Protein AF-T1G516-F1 (afdb_monomer_lite)

Structure (mmCIF, N/CA/C/O backbone):
data_AF-T1G516-F1
#
_entry.id   AF-T1G516-F1
#
loop_
_atom_site.group_PDB
_atom_site.id
_atom_site.type_symbol
_atom_site.label_atom_id
_atom_site.label_alt_id
_atom_site.label_comp_id
_atom_site.label_asym_id
_atom_site.label_entity_id
_atom_site.label_seq_id
_atom_site.pdbx_PDB_ins_code
_atom_site.Cartn_x
_atom_site.Cartn_y
_atom_site.Cartn_z
_atom_site.occupancy
_atom_site.B_iso_or_equiv
_atom_site.auth_seq_id
_atom_site.auth_comp_id
_atom_site.auth_asym_id
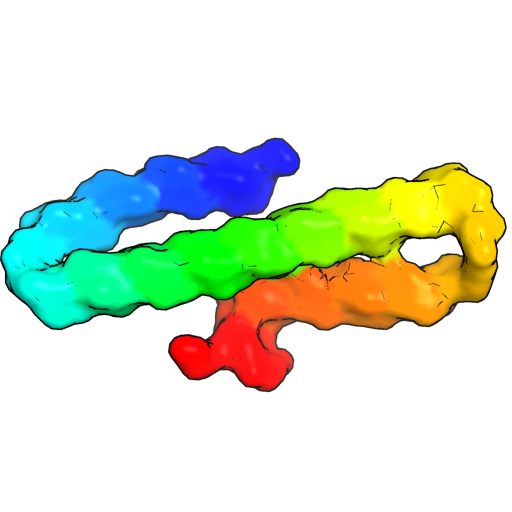_atom_site.auth_atom_id
_atom_site.pdbx_PDB_model_num
ATOM 1 N N . ILE A 1 1 ? 1.518 11.315 -2.873 1.00 76.19 1 ILE A N 1
ATOM 2 C CA . ILE A 1 1 ? 0.837 12.538 -2.378 1.00 76.19 1 ILE A CA 1
ATOM 3 C C . ILE A 1 1 ? -0.673 12.351 -2.193 1.00 76.19 1 ILE A C 1
ATOM 5 O O . ILE A 1 1 ? -1.089 12.215 -1.052 1.00 76.19 1 ILE A O 1
ATOM 9 N N . GLY A 1 2 ? -1.511 12.282 -3.241 1.00 83.69 2 GLY A N 1
ATOM 10 C CA . GLY A 1 2 ? -2.982 12.241 -3.062 1.00 83.69 2 GLY A CA 1
ATOM 11 C C . GLY A 1 2 ? -3.495 11.098 -2.169 1.00 83.69 2 GLY A C 1
ATOM 12 O O . GLY A 1 2 ? -4.322 11.314 -1.288 1.00 83.69 2 GLY A O 1
ATOM 13 N N . LEU A 1 3 ? -2.926 9.899 -2.325 1.00 78.12 3 LEU A N 1
ATOM 14 C CA . LEU A 1 3 ? -3.273 8.729 -1.510 1.00 78.12 3 LEU A CA 1
ATOM 15 C C . LEU A 1 3 ? -2.872 8.857 -0.025 1.00 78.12 3 LEU A C 1
ATOM 17 O O . LEU A 1 3 ? -3.512 8.251 0.823 1.00 78.12 3 LEU A O 1
ATOM 21 N N . GLU A 1 4 ? -1.832 9.625 0.310 1.00 79.56 4 GLU A N 1
ATOM 22 C CA . GLU A 1 4 ? -1.395 9.833 1.706 1.00 79.56 4 GLU A CA 1
ATOM 23 C C . GLU A 1 4 ? -2.236 10.896 2.406 1.00 79.56 4 GLU A C 1
ATOM 25 O O . GLU A 1 4 ? -2.629 10.724 3.557 1.00 79.56 4 GLU A O 1
ATOM 30 N N . ILE A 1 5 ? -2.593 11.956 1.678 1.00 82.38 5 ILE A N 1
ATOM 31 C CA . ILE A 1 5 ? -3.524 12.980 2.160 1.00 82.38 5 ILE A CA 1
ATOM 32 C C . ILE A 1 5 ? -4.875 12.343 2.500 1.00 82.38 5 ILE A C 1
ATOM 34 O O . ILE A 1 5 ? -5.500 12.717 3.492 1.00 82.38 5 ILE A O 1
ATOM 38 N N . ASN A 1 6 ? -5.307 11.351 1.713 1.00 84.75 6 ASN A N 1
ATOM 39 C CA . ASN A 1 6 ? -6.557 10.644 1.964 1.00 84.75 6 ASN A CA 1
ATOM 40 C C . ASN A 1 6 ? -6.534 9.905 3.314 1.00 84.75 6 ASN A C 1
ATOM 42 O O . ASN A 1 6 ? -7.487 10.011 4.078 1.00 84.75 6 ASN A O 1
ATOM 46 N N . ILE A 1 7 ? -5.417 9.251 3.657 1.00 82.81 7 ILE A N 1
ATOM 47 C CA . ILE A 1 7 ? -5.237 8.581 4.956 1.00 82.81 7 ILE A CA 1
ATOM 48 C C . ILE A 1 7 ? -5.248 9.607 6.093 1.00 82.81 7 ILE A C 1
ATOM 50 O O . ILE A 1 7 ? -6.028 9.465 7.032 1.00 82.81 7 ILE A O 1
ATOM 54 N N . LEU A 1 8 ? -4.449 10.675 5.987 1.00 82.31 8 LEU A N 1
ATOM 55 C CA . LEU A 1 8 ? -4.356 11.711 7.024 1.00 82.31 8 LEU A CA 1
ATOM 56 C C . LEU A 1 8 ? -5.707 12.378 7.306 1.00 82.31 8 LEU A C 1
ATOM 58 O O . LEU A 1 8 ? -6.032 12.659 8.459 1.00 82.31 8 LEU A O 1
ATOM 62 N N . ARG A 1 9 ? -6.524 12.586 6.266 1.00 81.56 9 ARG A N 1
ATOM 63 C CA . ARG A 1 9 ? -7.871 13.148 6.411 1.00 81.56 9 ARG A CA 1
ATOM 64 C C . ARG A 1 9 ? -8.861 12.160 7.029 1.00 81.56 9 ARG A C 1
ATOM 66 O O . ARG A 1 9 ? -9.834 12.600 7.630 1.00 81.56 9 ARG A O 1
ATOM 73 N N . PHE A 1 10 ? -8.634 10.856 6.891 1.00 81.62 10 PHE A N 1
ATOM 74 C CA . PHE A 1 10 ? -9.531 9.812 7.392 1.00 81.62 10 PHE A CA 1
ATOM 75 C C . PHE A 1 10 ? -9.301 9.481 8.878 1.00 81.62 10 PHE A C 1
ATOM 77 O O . PHE A 1 10 ? -10.254 9.156 9.585 1.00 81.62 10 PHE A O 1
ATOM 84 N N . ILE A 1 11 ? -8.072 9.653 9.384 1.00 82.75 11 ILE A N 1
ATOM 85 C CA . ILE A 1 11 ? -7.708 9.460 10.804 1.00 82.75 11 ILE A CA 1
ATOM 86 C C . ILE A 1 11 ? -8.680 10.146 11.786 1.00 82.75 11 ILE A C 1
ATOM 88 O O . ILE A 1 11 ? -9.223 9.451 12.646 1.00 82.75 11 ILE A O 1
ATOM 92 N N . PRO A 1 12 ? -8.961 11.464 11.687 1.00 77.56 12 PRO A N 1
ATOM 93 C CA . PRO A 1 12 ? -9.835 12.144 12.648 1.00 77.56 12 PRO A CA 1
ATOM 94 C C . PRO A 1 12 ? -11.296 11.666 12.604 1.00 77.56 12 PRO A C 1
ATOM 96 O O . PRO A 1 12 ? -12.017 11.796 13.592 1.00 77.56 12 PRO A O 1
ATOM 99 N N . PHE A 1 13 ? -11.756 11.105 11.480 1.00 76.31 13 PHE A N 1
ATOM 100 C CA . PHE A 1 13 ? -13.098 10.520 11.397 1.00 76.31 13 PHE A CA 1
ATOM 101 C C . PHE A 1 13 ? -13.181 9.189 12.139 1.00 76.31 13 PHE A C 1
ATOM 103 O O . PHE A 1 13 ? -14.186 8.917 12.797 1.00 76.31 13 PHE A O 1
ATOM 110 N N . LEU A 1 14 ? -12.123 8.385 12.070 1.00 71.25 14 LEU A N 1
ATOM 111 C CA . LEU A 1 14 ? -12.068 7.096 12.744 1.00 71.25 14 LEU A CA 1
ATOM 112 C C . LEU A 1 14 ? -11.957 7.251 14.272 1.00 71.25 14 LEU A C 1
ATOM 114 O O . LEU A 1 14 ? -12.601 6.515 15.020 1.00 71.25 14 LEU A O 1
ATOM 118 N N . THR A 1 15 ? -11.217 8.255 14.756 1.00 72.00 15 THR A N 1
ATOM 119 C CA . THR A 1 15 ? -11.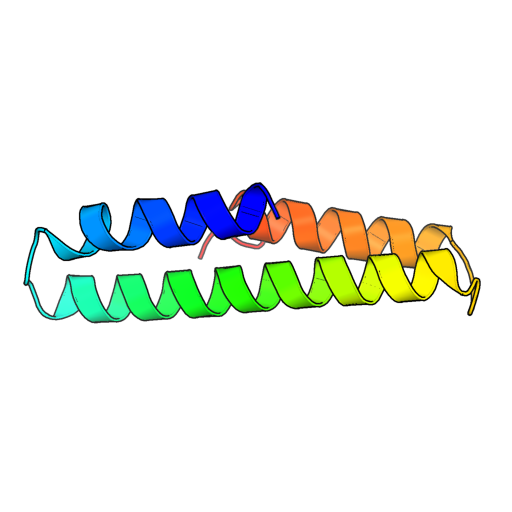001 8.497 16.197 1.00 72.00 15 THR A CA 1
ATOM 120 C C . THR A 1 15 ? -12.194 9.131 16.919 1.00 72.00 15 THR A C 1
ATOM 122 O O . THR A 1 15 ? -12.173 9.272 18.142 1.00 72.00 15 THR A O 1
ATOM 125 N N . LYS A 1 16 ? -13.281 9.462 16.206 1.00 70.69 16 LYS A N 1
ATOM 126 C CA . LYS A 1 16 ? -14.494 10.073 16.781 1.00 70.69 16 LYS A CA 1
ATOM 127 C C . LYS A 1 16 ? -15.215 9.171 17.796 1.00 70.69 16 LYS A C 1
ATOM 129 O O . LYS A 1 16 ? -16.019 9.654 18.589 1.00 70.69 16 LYS A O 1
ATOM 134 N N . SER A 1 17 ? -14.942 7.865 17.785 1.00 66.12 17 SER A N 1
ATOM 135 C CA . SER A 1 17 ? -15.511 6.892 18.723 1.00 66.12 17 SER A CA 1
ATOM 136 C C . SER A 1 17 ? -14.406 6.254 19.574 1.00 66.12 17 SER A C 1
ATOM 138 O O . SER A 1 17 ? -13.708 5.350 19.133 1.00 66.12 17 SER A O 1
ATOM 140 N N . ILE A 1 18 ? -14.260 6.721 20.818 1.00 64.19 18 ILE A N 1
ATOM 141 C CA . ILE A 1 18 ? -13.113 6.450 21.718 1.00 64.19 18 ILE A CA 1
ATOM 142 C C . ILE A 1 18 ? -13.176 5.043 22.358 1.00 64.19 18 ILE A C 1
ATOM 144 O O . ILE A 1 18 ? -12.584 4.772 23.398 1.00 64.19 18 ILE A O 1
ATOM 148 N N . LYS A 1 19 ? -13.905 4.093 21.763 1.00 74.38 19 LYS A N 1
ATOM 149 C CA . LYS A 1 19 ? -13.872 2.708 22.253 1.00 74.38 19 LYS A CA 1
ATOM 150 C C . LYS A 1 19 ? -12.465 2.156 22.018 1.00 74.38 19 LYS A C 1
ATOM 152 O O . LYS A 1 19 ? -11.945 2.270 20.917 1.00 74.38 19 LYS A O 1
ATOM 157 N N . GLN A 1 20 ? -11.867 1.534 23.029 1.00 63.00 20 GLN A N 1
ATOM 158 C CA . GLN A 1 20 ? -10.478 1.050 22.998 1.00 63.00 20 GLN A CA 1
ATOM 159 C C . GLN A 1 20 ? -10.203 0.116 21.800 1.00 63.00 20 GLN A C 1
ATOM 161 O O . GLN A 1 20 ? -9.222 0.296 21.089 1.00 63.00 20 GLN A O 1
ATOM 166 N N . LYS A 1 21 ? -11.167 -0.759 21.474 1.00 67.38 21 LYS A N 1
ATOM 167 C CA . LYS A 1 21 ? -11.165 -1.614 20.272 1.00 67.38 21 LYS A CA 1
ATOM 168 C C . LYS A 1 21 ? -11.090 -0.835 18.946 1.00 67.38 21 LYS A C 1
ATOM 170 O O . LYS A 1 21 ? -10.543 -1.328 17.968 1.00 67.38 21 LYS A O 1
ATOM 175 N N . ASN A 1 22 ? -11.634 0.380 18.897 1.00 71.12 22 ASN A N 1
ATOM 176 C CA . ASN A 1 22 ? -11.583 1.215 17.698 1.00 71.12 22 ASN A CA 1
ATOM 177 C C . ASN A 1 22 ? -10.192 1.826 17.510 1.00 71.12 22 ASN A C 1
ATOM 179 O O . ASN A 1 22 ? -9.793 2.048 16.377 1.00 71.12 22 ASN A O 1
ATOM 183 N N . ILE A 1 23 ? -9.439 2.063 18.588 1.00 76.81 23 ILE A N 1
ATOM 184 C CA . ILE A 1 23 ? -8.075 2.606 18.509 1.00 76.81 23 ILE A CA 1
ATOM 185 C C . ILE A 1 23 ? -7.112 1.552 17.948 1.00 76.81 23 ILE A C 1
ATOM 187 O O . ILE A 1 23 ? -6.308 1.876 17.078 1.00 76.81 23 ILE A O 1
ATOM 191 N N . GLU A 1 24 ? -7.232 0.292 18.378 1.00 82.00 24 GLU A N 1
ATOM 192 C CA . GLU A 1 24 ? -6.430 -0.817 17.835 1.00 82.00 24 GLU A CA 1
ATOM 193 C C . GLU A 1 24 ? -6.685 -1.017 16.336 1.00 82.00 24 GLU A C 1
ATOM 195 O O . GLU A 1 24 ? -5.740 -0.987 15.551 1.00 82.00 24 GLU A O 1
ATOM 200 N N . ALA A 1 25 ? -7.954 -1.075 15.918 1.00 80.81 25 ALA A N 1
ATOM 201 C CA . ALA A 1 25 ? -8.319 -1.201 14.504 1.00 80.81 25 ALA A CA 1
ATOM 202 C C . ALA A 1 25 ? -7.811 -0.024 13.641 1.00 80.81 25 ALA A C 1
ATOM 204 O O . ALA A 1 25 ? -7.437 -0.201 12.482 1.00 80.81 25 ALA A O 1
ATOM 205 N N . ILE A 1 26 ? -7.767 1.193 14.200 1.00 82.94 26 ILE A N 1
ATOM 206 C CA . ILE A 1 26 ? -7.193 2.366 13.521 1.00 82.94 26 ILE A CA 1
ATOM 207 C C . ILE A 1 26 ? -5.685 2.214 13.344 1.00 82.94 26 ILE A C 1
ATOM 209 O O . ILE A 1 26 ? -5.167 2.531 12.273 1.00 82.94 26 ILE A O 1
ATOM 213 N N . CYS A 1 27 ? -4.979 1.746 14.374 1.00 83.00 27 CYS A N 1
ATOM 214 C CA . CYS A 1 27 ? -3.544 1.497 14.297 1.00 83.00 27 CYS A CA 1
ATOM 215 C C . CYS A 1 27 ? -3.216 0.420 13.256 1.00 83.00 27 CYS A C 1
ATOM 217 O O . CYS A 1 27 ? -2.326 0.638 12.437 1.00 83.00 27 CYS A O 1
ATOM 219 N N . GLU A 1 28 ? -3.953 -0.691 13.231 1.00 85.94 28 GLU A N 1
ATOM 220 C CA . GLU A 1 28 ? -3.779 -1.756 12.232 1.00 85.94 28 GLU A CA 1
ATOM 221 C C . GLU A 1 28 ? -3.985 -1.225 10.807 1.00 85.94 28 GLU A C 1
ATOM 223 O O . GLU A 1 28 ? -3.109 -1.381 9.951 1.00 85.94 28 GLU A O 1
ATOM 228 N N . TYR A 1 29 ? -5.077 -0.486 10.574 1.00 86.19 29 TYR A N 1
ATOM 229 C CA . TYR A 1 29 ? -5.343 0.161 9.289 1.00 86.19 29 TYR A CA 1
ATOM 230 C C . TYR A 1 29 ? -4.212 1.112 8.873 1.00 86.19 29 TYR A C 1
ATOM 232 O O . TYR A 1 29 ? -3.773 1.096 7.721 1.00 86.19 29 TYR A O 1
ATOM 240 N N . LEU A 1 30 ? -3.707 1.932 9.800 1.00 87.56 30 LEU A N 1
ATOM 241 C CA . LEU A 1 30 ? -2.623 2.870 9.514 1.00 87.56 30 LEU A CA 1
ATOM 242 C C . LEU A 1 30 ? -1.317 2.168 9.153 1.00 87.56 30 LEU A C 1
ATOM 244 O O . LEU A 1 30 ? -0.637 2.612 8.227 1.00 87.56 30 LEU A O 1
ATOM 248 N N . VAL A 1 31 ? -0.978 1.077 9.839 1.00 88.25 31 VAL A N 1
ATOM 249 C CA . VAL A 1 31 ? 0.230 0.296 9.549 1.00 88.25 31 VAL A CA 1
ATOM 250 C C . VAL A 1 31 ? 0.146 -0.324 8.154 1.00 88.25 31 VAL A C 1
ATOM 252 O O . VAL A 1 31 ? 1.081 -0.167 7.367 1.00 88.25 31 VAL A O 1
ATOM 255 N N . VAL A 1 32 ? -0.982 -0.949 7.802 1.00 89.75 32 VAL A N 1
ATOM 256 C CA . VAL A 1 32 ? -1.181 -1.544 6.467 1.00 89.75 32 VAL A CA 1
ATOM 257 C C . VAL A 1 32 ? -1.116 -0.473 5.372 1.00 89.75 32 VAL A C 1
ATOM 259 O O . VAL A 1 32 ? -0.440 -0.650 4.357 1.00 89.75 32 VAL A O 1
ATOM 262 N N . GLN A 1 33 ? -1.745 0.683 5.592 1.00 88.94 33 GLN A N 1
ATOM 263 C CA . GLN A 1 33 ? -1.750 1.798 4.642 1.00 88.94 33 GLN A CA 1
ATOM 264 C C . GLN A 1 33 ? -0.368 2.447 4.453 1.00 88.94 33 GLN A C 1
ATOM 266 O O . GLN A 1 33 ? -0.001 2.806 3.327 1.00 88.94 33 GLN A O 1
ATOM 271 N N . ALA A 1 34 ? 0.412 2.577 5.529 1.00 88.75 34 ALA A N 1
ATOM 272 C CA . ALA A 1 34 ? 1.789 3.067 5.478 1.00 88.75 34 ALA A CA 1
ATOM 273 C C . ALA A 1 34 ? 2.730 2.066 4.787 1.00 88.75 34 ALA A C 1
ATOM 275 O O . ALA A 1 34 ? 3.637 2.453 4.050 1.00 88.75 34 ALA A O 1
ATOM 276 N N . PHE A 1 35 ? 2.497 0.766 4.967 1.00 90.19 35 PHE A N 1
ATOM 277 C CA . PHE A 1 35 ? 3.247 -0.267 4.261 1.00 90.19 35 PHE A CA 1
ATOM 278 C C . PHE A 1 35 ? 2.919 -0.284 2.759 1.00 90.19 35 PHE A C 1
ATOM 280 O O . PHE A 1 35 ? 3.808 -0.364 1.915 1.00 90.19 35 PHE A O 1
ATOM 287 N N . ALA A 1 36 ? 1.648 -0.107 2.391 1.00 90.31 36 ALA A N 1
ATOM 288 C CA . ALA A 1 36 ? 1.252 0.029 0.992 1.00 90.31 36 ALA A CA 1
ATOM 289 C C . ALA A 1 36 ? 1.883 1.269 0.328 1.00 90.31 36 ALA A C 1
ATOM 291 O O . ALA A 1 36 ? 2.346 1.200 -0.812 1.00 90.31 36 ALA A O 1
ATOM 292 N N . SER A 1 37 ? 1.946 2.415 1.024 1.00 91.19 37 SER A N 1
ATOM 293 C CA . SER A 1 37 ? 2.577 3.625 0.478 1.00 91.19 37 SER A CA 1
ATOM 294 C C . SER A 1 37 ? 4.080 3.468 0.256 1.00 91.19 37 SER A C 1
ATOM 296 O O . SER A 1 37 ? 4.580 3.937 -0.770 1.00 91.19 37 SER A O 1
ATOM 298 N N . SER A 1 38 ? 4.788 2.784 1.157 1.00 91.56 38 SER A N 1
ATOM 299 C CA . SER A 1 38 ? 6.226 2.555 1.013 1.00 91.56 38 SER A CA 1
ATOM 300 C C . SER A 1 38 ? 6.546 1.654 -0.184 1.00 91.56 38 SER A C 1
ATOM 302 O O . SER A 1 38 ? 7.461 1.970 -0.945 1.00 91.56 38 SER A O 1
ATOM 304 N N . ILE A 1 39 ? 5.749 0.609 -0.441 1.00 92.62 39 ILE A N 1
ATOM 305 C CA . ILE A 1 39 ? 5.925 -0.261 -1.617 1.00 92.62 39 ILE A CA 1
ATOM 306 C C . ILE A 1 39 ? 5.643 0.498 -2.924 1.00 92.62 39 ILE A C 1
ATOM 308 O O . ILE A 1 39 ? 6.359 0.309 -3.911 1.00 92.62 39 ILE A O 1
ATOM 312 N N . ILE A 1 40 ? 4.646 1.393 -2.953 1.00 92.75 40 ILE A N 1
ATOM 313 C CA . ILE A 1 40 ? 4.386 2.255 -4.123 1.00 92.75 40 ILE A CA 1
ATOM 314 C C . ILE A 1 40 ? 5.607 3.133 -4.428 1.00 92.75 40 ILE A C 1
ATOM 316 O O . ILE A 1 40 ? 6.034 3.216 -5.578 1.00 92.75 40 ILE A O 1
ATOM 320 N N . LEU A 1 41 ? 6.197 3.767 -3.410 1.00 91.62 41 LEU A N 1
ATOM 321 C CA . LEU A 1 41 ? 7.397 4.588 -3.596 1.00 91.62 41 LEU A CA 1
ATOM 322 C C . LEU A 1 41 ? 8.600 3.748 -4.036 1.00 91.62 41 LEU A C 1
ATOM 324 O O . LEU A 1 41 ? 9.305 4.131 -4.967 1.00 91.62 41 LEU A O 1
ATOM 328 N N . PHE A 1 42 ? 8.807 2.589 -3.412 1.00 91.00 42 PHE A N 1
ATOM 329 C CA . PHE A 1 42 ? 9.907 1.688 -3.743 1.00 91.00 42 PHE A CA 1
ATOM 330 C C . PHE A 1 42 ? 9.814 1.161 -5.181 1.00 91.00 42 PHE A C 1
ATOM 332 O O . PHE A 1 42 ? 10.786 1.232 -5.930 1.00 91.00 42 PHE A O 1
ATOM 339 N N . SER A 1 43 ? 8.636 0.700 -5.609 1.00 90.94 43 SER A N 1
ATOM 340 C CA . SER A 1 43 ? 8.412 0.251 -6.990 1.00 90.94 43 SER A CA 1
ATOM 341 C C . SER A 1 43 ? 8.565 1.389 -8.003 1.00 90.94 43 SER A C 1
ATOM 343 O O . SER A 1 43 ? 9.200 1.190 -9.035 1.00 90.94 43 SER A O 1
ATOM 345 N N . GLY A 1 44 ? 8.083 2.597 -7.694 1.00 90.00 44 GLY A N 1
ATOM 346 C CA . GLY A 1 44 ? 8.299 3.779 -8.533 1.00 90.00 44 GLY A CA 1
ATOM 347 C C . GLY A 1 44 ? 9.781 4.136 -8.684 1.00 90.00 44 GLY A C 1
ATOM 348 O O . GLY A 1 44 ? 10.234 4.438 -9.787 1.00 90.00 44 GLY A O 1
ATOM 349 N N . PHE A 1 45 ? 10.556 4.031 -7.603 1.00 91.56 45 PHE A N 1
ATOM 350 C CA . PHE A 1 45 ? 12.004 4.237 -7.635 1.00 91.56 45 PHE A CA 1
ATOM 351 C C . PHE A 1 45 ? 12.726 3.173 -8.476 1.00 91.56 45 PHE A C 1
ATOM 353 O O . PHE A 1 45 ? 13.625 3.507 -9.248 1.00 91.56 45 PHE A O 1
ATOM 360 N N . LEU A 1 46 ? 12.327 1.901 -8.377 1.00 90.44 46 LEU A N 1
ATOM 361 C CA . LEU A 1 46 ? 12.889 0.823 -9.199 1.00 90.44 46 LEU A CA 1
ATOM 362 C C . LEU A 1 46 ? 12.574 0.999 -10.690 1.00 90.44 46 LEU A C 1
ATOM 364 O O . LEU A 1 46 ? 13.460 0.799 -11.521 1.00 90.44 46 LEU A O 1
ATOM 368 N N . ILE A 1 47 ? 11.344 1.415 -11.018 1.00 89.06 47 ILE A N 1
ATOM 369 C CA . ILE A 1 47 ? 10.927 1.736 -12.391 1.00 89.06 47 ILE A CA 1
ATOM 370 C C . ILE A 1 47 ? 11.748 2.910 -12.931 1.00 89.06 47 ILE A C 1
ATOM 372 O O . ILE A 1 47 ? 12.252 2.832 -14.044 1.00 89.06 47 ILE A O 1
ATOM 376 N N . TYR A 1 48 ? 11.920 3.978 -12.147 1.00 90.19 48 TYR A N 1
ATOM 377 C CA . TYR A 1 48 ? 12.650 5.171 -12.582 1.00 90.19 48 TYR A CA 1
ATOM 378 C C . TYR A 1 48 ? 14.121 4.885 -12.908 1.00 90.19 48 TYR A C 1
ATOM 380 O O . TYR A 1 48 ? 14.646 5.367 -13.908 1.00 90.19 48 TYR A O 1
ATOM 388 N N . ASN A 1 49 ? 14.786 4.086 -12.076 1.00 89.12 49 ASN A N 1
ATOM 389 C CA . ASN A 1 49 ? 16.207 3.794 -12.247 1.00 89.12 49 ASN A CA 1
ATOM 390 C C . ASN A 1 49 ? 16.493 2.612 -13.191 1.00 89.12 49 ASN A C 1
ATOM 392 O O . ASN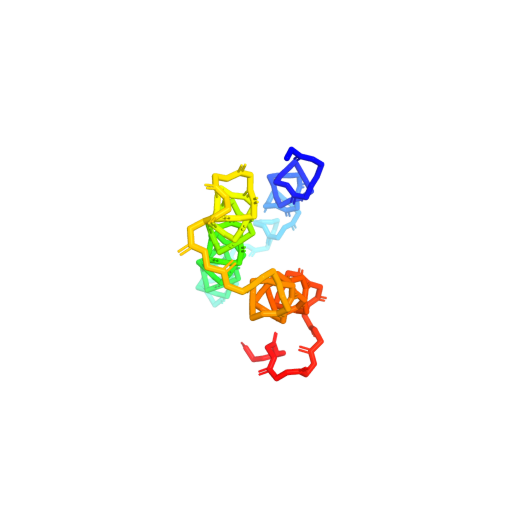 A 1 49 ? 17.658 2.285 -13.402 1.00 89.12 49 ASN A O 1
ATOM 396 N N . ASN A 1 50 ? 15.464 1.959 -13.750 1.00 81.19 50 ASN A N 1
ATOM 397 C CA . ASN A 1 50 ? 15.599 0.800 -14.642 1.00 81.19 50 ASN A CA 1
ATOM 398 C C . ASN A 1 50 ? 16.496 -0.327 -14.081 1.00 81.19 50 ASN A C 1
ATOM 400 O O . ASN A 1 50 ? 17.218 -0.984 -14.829 1.00 81.19 50 ASN A O 1
ATOM 404 N N . TYR A 1 51 ? 16.446 -0.593 -12.769 1.00 74.81 51 TYR A N 1
ATOM 405 C CA . TYR A 1 51 ? 17.308 -1.596 -12.115 1.00 74.81 51 TYR A CA 1
ATOM 406 C C . TYR A 1 51 ? 17.002 -3.064 -12.502 1.00 74.81 51 TYR A C 1
ATOM 408 O O . TYR A 1 51 ? 17.651 -3.980 -11.999 1.00 74.81 51 TYR A O 1
ATOM 416 N N . GLY A 1 52 ? 16.037 -3.319 -13.393 1.00 76.62 52 GLY A N 1
ATOM 417 C CA . GLY A 1 52 ? 15.620 -4.663 -13.791 1.00 76.62 52 GLY A CA 1
ATOM 418 C C . GLY A 1 52 ? 14.385 -4.669 -14.692 1.00 76.62 52 GLY A C 1
ATOM 419 O O . GLY A 1 52 ? 14.099 -3.699 -15.394 1.00 76.62 52 GLY A O 1
ATOM 420 N N . SER A 1 53 ? 13.647 -5.781 -14.701 1.00 82.94 53 SER A N 1
ATOM 421 C CA . SER A 1 53 ? 12.491 -5.953 -15.585 1.00 82.94 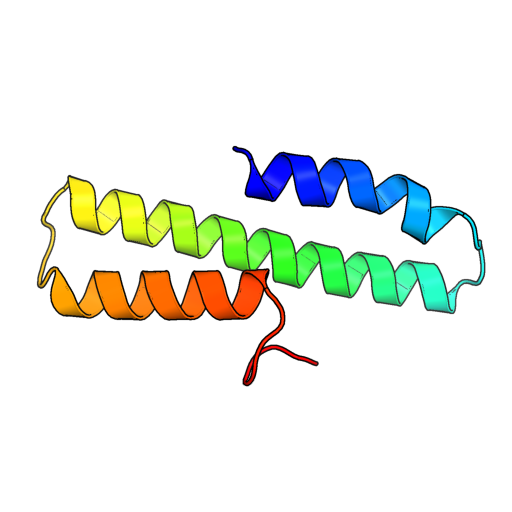53 SER A CA 1
ATOM 422 C C . SER A 1 53 ? 11.293 -5.111 -15.130 1.00 82.94 53 SER A C 1
ATOM 424 O O . SER A 1 53 ? 10.671 -5.373 -14.100 1.00 82.94 53 SER A O 1
ATOM 426 N N . ILE A 1 54 ? 10.921 -4.127 -15.954 1.00 85.56 54 ILE A N 1
ATOM 427 C CA . ILE A 1 54 ? 9.781 -3.222 -15.718 1.00 85.56 54 ILE A CA 1
ATOM 428 C C . ILE A 1 54 ? 8.498 -4.002 -15.393 1.00 85.56 54 ILE A C 1
ATOM 430 O O . ILE A 1 54 ? 7.761 -3.617 -14.490 1.00 85.56 54 ILE A O 1
ATOM 434 N N . ASN A 1 55 ? 8.275 -5.147 -16.048 1.00 87.19 55 ASN A N 1
ATOM 435 C CA . ASN A 1 55 ? 7.103 -5.994 -15.811 1.00 87.19 55 ASN A CA 1
ATOM 436 C C . ASN A 1 55 ? 6.983 -6.454 -14.351 1.00 87.19 55 ASN A C 1
ATOM 438 O O . ASN A 1 55 ? 5.889 -6.432 -13.793 1.00 87.19 55 ASN A O 1
ATOM 442 N N . VAL A 1 56 ? 8.092 -6.831 -13.709 1.00 87.56 56 VAL A N 1
ATOM 443 C CA . VAL A 1 56 ? 8.079 -7.275 -12.307 1.00 87.56 56 VAL A CA 1
ATOM 444 C C . VAL A 1 56 ? 7.747 -6.104 -11.384 1.00 87.56 56 VAL A C 1
ATOM 446 O O . VAL A 1 56 ? 6.939 -6.245 -10.467 1.00 87.56 56 VAL A O 1
ATOM 449 N N . TYR A 1 57 ? 8.289 -4.920 -11.660 1.00 91.12 57 TYR A N 1
ATOM 450 C CA . TYR A 1 57 ? 8.000 -3.723 -10.871 1.00 91.12 57 TYR A CA 1
ATOM 451 C C . TYR A 1 57 ? 6.566 -3.219 -11.058 1.00 91.12 57 TYR A C 1
ATOM 453 O O . TYR A 1 57 ? 5.949 -2.786 -10.088 1.00 91.12 57 TYR A O 1
ATOM 461 N N . CYS A 1 58 ? 5.996 -3.345 -12.260 1.00 88.94 58 CYS A N 1
ATOM 462 C CA . CYS A 1 58 ? 4.583 -3.071 -12.519 1.00 88.94 58 CYS A CA 1
ATOM 463 C C . CYS A 1 58 ? 3.660 -4.013 -11.734 1.00 88.94 58 CYS A C 1
ATOM 465 O O . CYS A 1 58 ? 2.652 -3.561 -11.193 1.00 88.94 58 CYS A O 1
ATOM 467 N N . ILE A 1 59 ? 4.012 -5.298 -11.616 1.00 90.62 59 ILE A N 1
ATOM 468 C CA . ILE A 1 59 ? 3.254 -6.257 -10.799 1.00 90.62 59 ILE A CA 1
ATOM 469 C C . ILE A 1 59 ? 3.314 -5.854 -9.319 1.00 90.62 59 ILE A C 1
ATOM 471 O O . ILE A 1 59 ? 2.275 -5.783 -8.664 1.00 90.62 59 ILE A O 1
ATOM 475 N N . ILE A 1 60 ? 4.495 -5.504 -8.805 1.00 91.06 60 ILE A N 1
ATOM 476 C CA . ILE A 1 60 ? 4.666 -5.035 -7.418 1.00 91.06 60 ILE A CA 1
ATOM 477 C C . ILE A 1 60 ? 3.863 -3.751 -7.166 1.00 91.06 60 ILE A C 1
ATOM 479 O O . ILE A 1 60 ? 3.170 -3.644 -6.155 1.00 91.06 60 ILE A O 1
ATOM 483 N N . LEU A 1 61 ? 3.903 -2.799 -8.102 1.00 91.81 61 LEU A N 1
ATOM 484 C CA . LEU A 1 61 ? 3.112 -1.572 -8.036 1.00 91.81 61 LEU A CA 1
ATOM 485 C C . LEU A 1 61 ? 1.608 -1.882 -8.014 1.00 91.81 61 LEU A C 1
ATOM 487 O O . LEU A 1 61 ? 0.874 -1.305 -7.215 1.00 91.81 61 LEU A O 1
ATOM 491 N N . SER A 1 62 ? 1.146 -2.812 -8.855 1.00 90.06 62 SER A N 1
ATOM 492 C CA . SER A 1 62 ? -0.265 -3.211 -8.906 1.00 90.06 62 SER A CA 1
ATOM 493 C C . SER A 1 62 ? -0.728 -3.846 -7.595 1.00 90.06 62 SER A C 1
ATOM 495 O O . SER A 1 62 ? -1.791 -3.497 -7.083 1.00 90.06 62 SER A O 1
ATOM 497 N N . PHE A 1 63 ? 0.111 -4.686 -6.988 1.00 90.31 63 PHE A N 1
ATOM 498 C CA . PHE A 1 63 ? -0.159 -5.276 -5.685 1.00 90.31 63 PHE A CA 1
ATOM 499 C C . PHE A 1 63 ? -0.240 -4.204 -4.592 1.00 90.31 63 PHE A C 1
ATOM 501 O O . PHE A 1 63 ? -1.170 -4.203 -3.792 1.00 90.31 63 PHE A O 1
ATOM 508 N N . ALA A 1 64 ? 0.674 -3.232 -4.605 1.00 90.31 64 ALA A N 1
ATOM 509 C CA . ALA A 1 64 ? 0.676 -2.128 -3.649 1.00 90.31 64 ALA A CA 1
ATOM 510 C C . ALA A 1 64 ? -0.528 -1.177 -3.803 1.00 90.31 64 ALA A C 1
ATOM 512 O O . ALA A 1 64 ? -0.956 -0.540 -2.844 1.00 90.31 64 ALA A O 1
ATOM 513 N N . LEU A 1 65 ? -1.100 -1.068 -5.005 1.00 88.88 65 LEU A N 1
ATOM 514 C CA . LEU A 1 65 ? -2.346 -0.332 -5.226 1.00 88.88 65 LEU A CA 1
ATOM 515 C C . LEU A 1 65 ? -3.563 -1.112 -4.711 1.00 88.88 65 LEU A C 1
ATOM 517 O O . LEU A 1 65 ? -4.440 -0.518 -4.085 1.00 88.88 65 LEU A O 1
ATOM 521 N N . ILE A 1 66 ? -3.594 -2.431 -4.917 1.00 89.50 66 ILE A N 1
ATOM 522 C CA . ILE A 1 66 ? -4.637 -3.329 -4.393 1.00 89.50 66 ILE A CA 1
ATOM 523 C C . ILE A 1 66 ? -4.681 -3.268 -2.859 1.00 89.50 66 ILE A C 1
ATOM 525 O O . ILE A 1 66 ? -5.764 -3.094 -2.294 1.00 89.50 66 ILE A O 1
ATOM 529 N N . THR A 1 67 ? -3.516 -3.298 -2.197 1.00 87.69 67 THR A N 1
ATOM 530 C CA . THR A 1 67 ? -3.403 -3.152 -0.733 1.00 87.69 67 THR A CA 1
ATOM 531 C C . THR A 1 67 ? -3.873 -1.799 -0.236 1.00 87.69 67 THR A C 1
ATOM 533 O O . THR A 1 67 ? -4.496 -1.706 0.818 1.00 87.69 67 THR A O 1
ATOM 536 N N . LYS A 1 68 ? -3.661 -0.744 -1.020 1.00 86.06 68 LYS A N 1
ATOM 537 C CA . LYS A 1 68 ? -4.096 0.602 -0.653 1.00 86.06 68 LYS A CA 1
ATOM 538 C C . LYS A 1 68 ? -5.606 0.813 -0.776 1.00 86.06 68 LYS A C 1
ATOM 540 O O . LYS A 1 68 ? -6.167 1.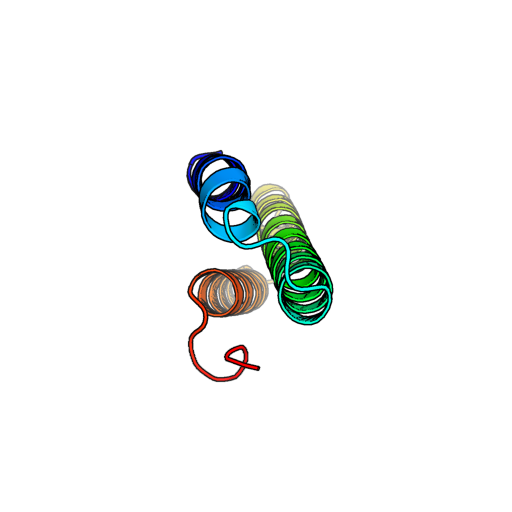597 -0.012 1.00 86.06 68 LYS A O 1
ATOM 545 N N . ILE A 1 69 ? -6.253 0.125 -1.721 1.00 84.56 69 ILE A N 1
ATOM 546 C CA . ILE A 1 69 ? -7.705 0.193 -1.965 1.00 84.56 69 ILE A CA 1
ATOM 547 C C . ILE A 1 69 ? -8.480 -0.803 -1.076 1.00 84.56 69 ILE A C 1
ATOM 549 O O . ILE A 1 69 ? -9.677 -0.621 -0.868 1.00 84.56 69 ILE A O 1
ATOM 553 N N . GLY A 1 70 ? -7.817 -1.818 -0.510 1.00 78.69 70 GLY A N 1
ATOM 554 C CA . GLY A 1 70 ? -8.449 -2.820 0.360 1.00 78.69 70 GLY A CA 1
ATOM 555 C C . GLY A 1 70 ? -9.140 -3.953 -0.406 1.00 78.69 70 GLY A C 1
ATOM 556 O O . GLY A 1 70 ? -10.124 -4.521 0.060 1.00 78.69 70 GLY A O 1
ATOM 557 N N . ILE A 1 71 ? -8.658 -4.266 -1.612 1.00 71.38 71 ILE A N 1
ATOM 558 C CA . ILE A 1 71 ? -9.178 -5.364 -2.445 1.00 71.38 71 ILE A CA 1
ATOM 559 C C . ILE A 1 71 ? -8.483 -6.681 -2.043 1.00 71.38 71 ILE A C 1
ATOM 561 O O . ILE A 1 71 ? -7.398 -6.660 -1.462 1.00 71.38 71 ILE A O 1
ATOM 565 N N . PHE A 1 72 ? -9.092 -7.841 -2.328 1.00 42.66 72 PHE A N 1
ATOM 566 C CA . PHE A 1 72 ? -8.457 -9.163 -2.174 1.00 42.66 72 PHE A CA 1
ATOM 567 C C . PHE A 1 72 ? -7.037 -9.160 -2.766 1.00 42.66 72 PHE A C 1
ATOM 569 O O . PHE A 1 72 ? -6.905 -8.741 -3.919 1.00 42.66 72 PHE A O 1
ATOM 576 N N . PRO A 1 73 ? -5.969 -9.601 -2.064 1.00 61.25 73 PRO A N 1
ATOM 577 C CA . PRO A 1 73 ? -5.858 -10.377 -0.811 1.00 61.25 73 PRO A CA 1
ATOM 578 C C . PRO A 1 73 ? -5.660 -9.554 0.487 1.00 61.25 73 PRO A C 1
ATOM 580 O O . PRO A 1 73 ? -5.310 -10.110 1.522 1.00 61.25 73 PRO A O 1
ATOM 583 N N . SER A 1 74 ? -5.880 -8.241 0.445 1.00 65.44 74 SER A N 1
ATOM 584 C CA . SER A 1 74 ? -5.528 -7.257 1.490 1.00 65.44 74 SER A CA 1
ATOM 585 C C . SER A 1 74 ? -6.742 -6.602 2.158 1.00 65.44 74 SER A C 1
ATOM 587 O O . SER A 1 74 ? -6.812 -5.387 2.319 1.00 65.44 74 SER A O 1
ATOM 589 N N . TYR A 1 75 ? -7.737 -7.421 2.474 1.00 62.94 75 TYR A N 1
ATOM 590 C CA . TYR A 1 75 ? -9.034 -7.016 3.026 1.00 62.94 75 TYR A CA 1
ATOM 591 C C . TYR A 1 75 ? -9.177 -7.320 4.525 1.00 62.94 75 TYR A C 1
ATOM 593 O O . TYR A 1 75 ? -10.208 -6.989 5.111 1.00 62.94 75 TYR A O 1
ATOM 601 N N . TYR A 1 76 ? -8.173 -7.978 5.106 1.00 58.16 76 TYR A N 1
ATOM 602 C CA . TYR A 1 76 ? -8.041 -8.240 6.536 1.00 58.16 76 TYR A CA 1
ATOM 603 C C . TYR A 1 76 ? -7.096 -7.216 7.150 1.00 58.16 76 TYR A C 1
ATOM 605 O O . TYR A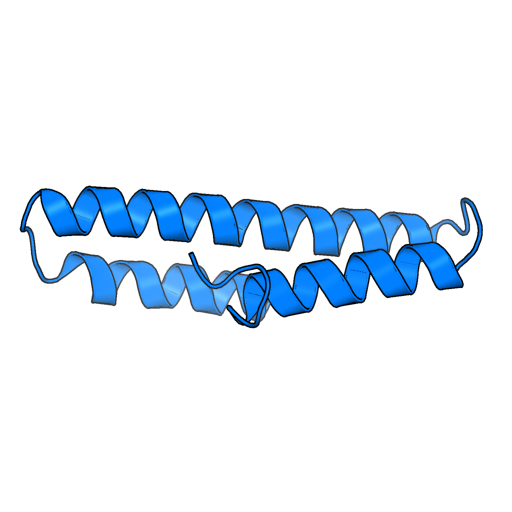 1 76 ? -7.397 -6.785 8.280 1.00 58.16 76 TYR A O 1
#

Organism: Helobdella robusta (NCBI:txid6412)

Sequence (76 aa):
IGLEINILRFIPFLTKSIKQKNIEAICEYLVVQAFASSIILFSGFLIYNNYGSINVYCIILSFALITKIGIFPSYY

pLDDT: mean 81.98, std 9.91, range [42.66, 92.75]

Secondary structure (DSSP, 8-state):
-HHHHHHHHHHHHHTTS--HHHHHHHHHHHHHHHHHHHHHHHHHHHHHTT-S-HHHHHHHHHHHHHHHHT-TTS--

Radius of gyration: 14.72 Å; chains: 1; bounding box: 33×24×39 Å

Foldseek 3Di:
DVLVVVLVVCLVVQPPDVDVVSVVVNVVLVVLLVVLVVQLVVLVVCCVVVVDDNVVSVVSNVVSVCSSVCHPPNVD

InterPro domains:
  IPR001750 NADH:quinone oxidoreductase/Mrp antiporter, transmembrane domain [PF00361] (1-62)
  IPR050175 Complex I Subunit 2 [PTHR46552] (1-74)